Protein AF-A0A959YAR5-F1 (afdb_monomer)

Nearest PDB structures (foldseek):
  5wg6-assembly2_C  TM=8.726E-01  e=9.203E-03  Homo sapiens
  6ine-assembly1_A  TM=8.268E-01  e=7.106E-03  Homo sapiens
  4w2r-assembly1_A  TM=7.947E-01  e=5.854E-03  Anolis carolinensis
  4w2r-assembly2_B  TM=7.932E-01  e=7.581E-03  Anolis carolinensis
  4mi5-assembly1_A  TM=6.297E-01  e=9.203E-03  Homo sapiens

Radius of gyration: 14.72 Å; Cα contacts (8 Å, |Δi|>4): 103; chains: 1; bounding box: 35×26×35 Å

Secondary structure (DSSP, 8-state):
----EEEEE-SSSSEEEEESS---TT--------EEEEHHHHHHHHTT-TTS--TTEEE-SSSEEEETTTT--TT-

Sequence (76 aa):
MARLISARRSGIHGKGVFALQDIPKGTTLCEYIGKQLTHAEADAKYAGNVGTGHTFLFTLNDDYIIDANQGGGVAR

Foldseek 3Di:
DDQQKAWDQDPVDGIDIDGPDDDDPPDDHDDFAADKDFPVRCCVVCPPPPVPPQVRWADPDNGIIGRLVHVGDRHD

Mean predicted aligned error: 4.65 Å

Solvent-accessible surface area (backbone atoms only — not comparable to full-atom values): 4906 Å² total; per-residue (Å²): 131,84,78,57,62,47,68,43,80,37,96,84,60,70,67,40,72,40,74,73,61,93,76,66,89,90,66,85,86,77,71,90,43,35,41,80,35,39,58,68,57,48,44,74,73,49,67,87,47,77,88,58,69,77,84,40,63,42,79,74,54,99,61,33,28,32,31,25,84,46,78,36,47,70,80,96

Structure (mmCIF, N/CA/C/O backbone):
data_AF-A0A959YAR5-F1
#
_entry.id   AF-A0A959YAR5-F1
#
loop_
_atom_site.group_PDB
_atom_site.id
_atom_site.type_symbol
_atom_site.label_atom_id
_atom_site.label_alt_id
_atom_site.label_comp_id
_atom_site.label_asym_id
_atom_site.label_entity_id
_atom_site.label_seq_id
_atom_site.pdbx_PDB_ins_code
_atom_site.Cartn_x
_atom_site.Cartn_y
_atom_site.Cartn_z
_atom_site.occupancy
_atom_site.B_iso_or_equiv
_atom_site.auth_seq_id
_atom_site.auth_comp_id
_atom_site.auth_asym_id
_atom_site.auth_atom_id
_atom_site.pdbx_PDB_model_num
ATOM 1 N N . MET A 1 1 ? -11.055 15.747 10.641 1.00 54.69 1 MET A N 1
ATOM 2 C CA . MET A 1 1 ? -11.614 14.385 10.801 1.00 54.69 1 MET A CA 1
ATOM 3 C C . MET A 1 1 ? -10.848 13.663 11.895 1.00 54.69 1 MET A C 1
ATOM 5 O O . MET A 1 1 ? -9.633 13.816 11.954 1.00 54.69 1 MET A O 1
ATOM 9 N N . ALA A 1 2 ? -11.534 12.926 12.771 1.00 63.88 2 ALA A N 1
ATOM 10 C CA . ALA A 1 2 ? -10.867 12.090 13.766 1.00 63.88 2 ALA A CA 1
ATOM 11 C C . ALA A 1 2 ? -10.069 10.979 13.066 1.00 63.88 2 ALA A C 1
ATOM 13 O O . ALA A 1 2 ? -10.519 10.408 12.073 1.00 63.88 2 ALA A O 1
ATOM 14 N N . ARG A 1 3 ? -8.873 10.680 13.572 1.00 84.75 3 ARG A N 1
ATOM 15 C CA . ARG A 1 3 ? -8.029 9.616 13.026 1.00 84.75 3 ARG A CA 1
ATOM 16 C C . ARG A 1 3 ? -8.625 8.258 13.418 1.00 84.75 3 ARG A C 1
ATOM 18 O O . ARG A 1 3 ? -8.656 7.939 14.599 1.00 84.75 3 ARG A O 1
ATOM 25 N N . LEU A 1 4 ? -9.092 7.470 12.445 1.00 95.12 4 LEU A N 1
ATOM 26 C CA . LEU A 1 4 ? -9.713 6.154 12.691 1.00 95.12 4 LEU A CA 1
ATOM 27 C C . LEU A 1 4 ? -8.687 5.032 12.899 1.00 95.12 4 LEU A C 1
ATOM 29 O O . LEU A 1 4 ? -8.954 4.067 13.611 1.00 95.12 4 LEU A O 1
ATOM 33 N N . ILE A 1 5 ? -7.513 5.167 12.276 1.00 96.25 5 ILE A N 1
ATOM 34 C CA . ILE A 1 5 ? -6.473 4.136 12.239 1.00 96.25 5 ILE A CA 1
ATOM 35 C C . ILE A 1 5 ? -5.077 4.710 12.500 1.00 96.25 5 ILE A C 1
ATOM 37 O O . ILE A 1 5 ? -4.783 5.870 12.191 1.00 96.25 5 ILE A O 1
ATOM 41 N N . SER A 1 6 ? -4.177 3.891 13.042 1.00 95.94 6 SER A N 1
ATOM 42 C CA . SER A 1 6 ? -2.777 4.266 13.257 1.00 95.94 6 SER A CA 1
ATOM 43 C C . SER A 1 6 ? -1.815 3.112 13.005 1.00 95.94 6 SER A C 1
ATOM 45 O O . SER A 1 6 ? -2.094 1.974 13.376 1.00 95.94 6 SER A O 1
ATOM 47 N N . ALA A 1 7 ? -0.658 3.426 12.421 1.00 95.06 7 ALA A N 1
ATOM 48 C CA . ALA A 1 7 ? 0.432 2.477 12.250 1.00 95.06 7 ALA A CA 1
ATOM 49 C C . ALA A 1 7 ? 1.252 2.370 13.544 1.00 95.06 7 ALA A C 1
ATOM 51 O O . ALA A 1 7 ? 1.712 3.377 14.090 1.00 95.06 7 ALA A O 1
ATOM 52 N N . ARG A 1 8 ? 1.450 1.146 14.035 1.00 95.69 8 ARG A N 1
ATOM 53 C CA . ARG A 1 8 ? 2.230 0.827 15.243 1.00 95.69 8 ARG A CA 1
ATOM 54 C C . ARG A 1 8 ? 3.083 -0.419 14.995 1.00 95.69 8 ARG A C 1
ATOM 56 O O . ARG A 1 8 ? 2.931 -1.078 13.970 1.00 95.69 8 ARG A O 1
ATOM 63 N N . ARG A 1 9 ? 4.005 -0.745 15.908 1.00 96.31 9 ARG A N 1
ATOM 64 C CA . ARG A 1 9 ? 4.761 -2.007 15.835 1.00 96.31 9 ARG A CA 1
ATOM 65 C C . ARG A 1 9 ? 3.784 -3.180 15.969 1.00 96.31 9 ARG A C 1
ATOM 67 O O . ARG A 1 9 ? 2.988 -3.204 16.903 1.00 96.31 9 ARG A O 1
ATOM 74 N N . SER A 1 10 ? 3.846 -4.115 15.028 1.00 94.69 10 SER A N 1
ATOM 75 C CA . SER A 1 10 ? 3.047 -5.338 15.057 1.00 94.69 10 SER A CA 1
ATOM 76 C C . SER A 1 10 ? 3.722 -6.385 15.940 1.00 94.69 10 SER A C 1
ATOM 78 O O . SER A 1 10 ? 4.951 -6.476 15.968 1.00 94.69 10 SER A O 1
ATOM 80 N N . GLY A 1 11 ? 2.919 -7.185 16.644 1.00 96.12 11 GLY A N 1
ATOM 81 C CA . GLY A 1 11 ? 3.398 -8.365 17.371 1.00 96.12 11 GLY A CA 1
ATOM 82 C C . GLY A 1 11 ? 3.743 -9.548 16.45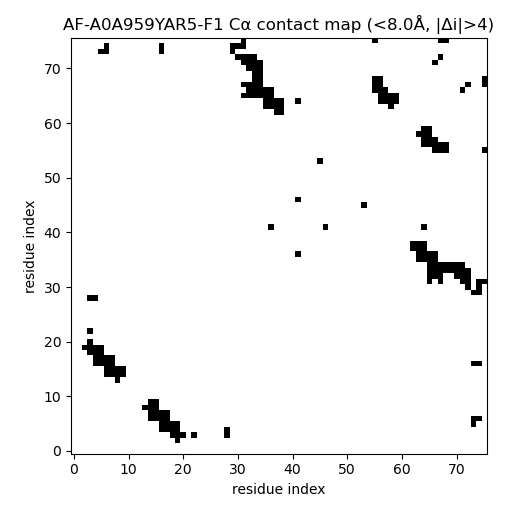9 1.00 96.12 11 GLY A C 1
ATOM 83 O O . GLY A 1 11 ? 4.360 -10.497 16.923 1.00 96.12 11 GLY A O 1
ATOM 84 N N . ILE A 1 12 ? 3.361 -9.487 15.177 1.00 94.12 12 ILE A N 1
ATOM 85 C CA . ILE A 1 12 ? 3.622 -10.539 14.186 1.00 94.12 12 ILE A CA 1
ATOM 86 C C . ILE A 1 12 ? 4.935 -10.245 13.452 1.00 94.12 12 ILE A C 1
ATOM 88 O O . ILE A 1 12 ? 5.888 -11.010 13.545 1.00 94.12 12 ILE A O 1
ATOM 92 N N . HIS A 1 13 ? 5.001 -9.118 12.734 1.00 89.81 13 HIS A N 1
ATOM 93 C CA . HIS A 1 13 ? 6.186 -8.712 11.979 1.00 89.81 13 HIS A CA 1
ATOM 94 C C . HIS A 1 13 ? 6.147 -7.210 11.659 1.00 89.81 13 HIS A C 1
ATOM 96 O O . HIS A 1 13 ? 5.129 -6.698 11.199 1.00 89.81 13 HIS A O 1
ATOM 102 N N . GLY A 1 14 ? 7.251 -6.489 11.881 1.00 91.12 14 GLY A N 1
ATOM 103 C CA . GLY A 1 14 ? 7.391 -5.086 11.471 1.00 91.12 14 GLY A CA 1
ATOM 104 C C . GLY A 1 14 ? 6.332 -4.128 12.044 1.00 91.12 14 GLY A C 1
ATOM 105 O O . GLY A 1 14 ? 6.149 -4.029 13.262 1.00 91.12 14 GLY A O 1
ATOM 106 N N . LYS A 1 15 ? 5.675 -3.363 11.164 1.00 92.44 15 LYS A N 1
ATOM 107 C CA . LYS A 1 15 ? 4.580 -2.436 11.497 1.00 92.44 15 LYS A CA 1
ATOM 108 C C . LYS A 1 15 ? 3.248 -2.991 10.994 1.00 92.44 15 LYS A C 1
ATOM 110 O O . LYS A 1 15 ? 3.215 -3.716 10.012 1.00 92.44 15 LYS A O 1
ATOM 115 N N . GLY A 1 16 ? 2.168 -2.633 11.679 1.00 94.69 16 GLY A N 1
ATOM 116 C CA . GLY A 1 16 ? 0.798 -2.933 11.274 1.00 94.69 16 GLY A CA 1
ATOM 117 C C . GLY A 1 16 ? -0.133 -1.760 11.563 1.00 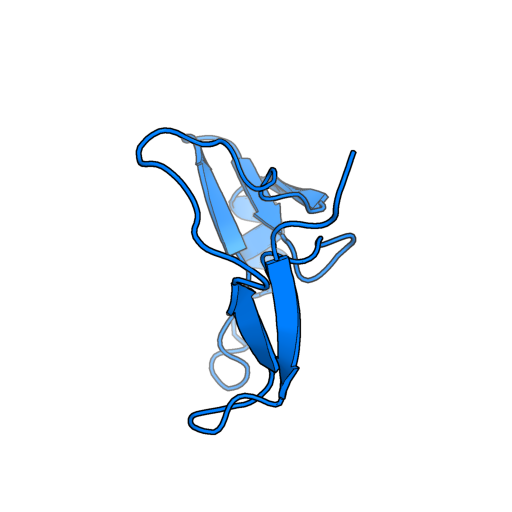94.69 16 GLY A C 1
ATOM 118 O O . GLY A 1 16 ? 0.222 -0.841 12.310 1.00 94.69 16 GLY A O 1
ATOM 119 N N . VAL A 1 17 ? -1.323 -1.799 10.970 1.00 95.75 17 VAL A N 1
ATOM 120 C CA . VAL A 1 17 ? -2.361 -0.774 11.121 1.00 95.75 17 VAL A CA 1
ATOM 121 C C . VAL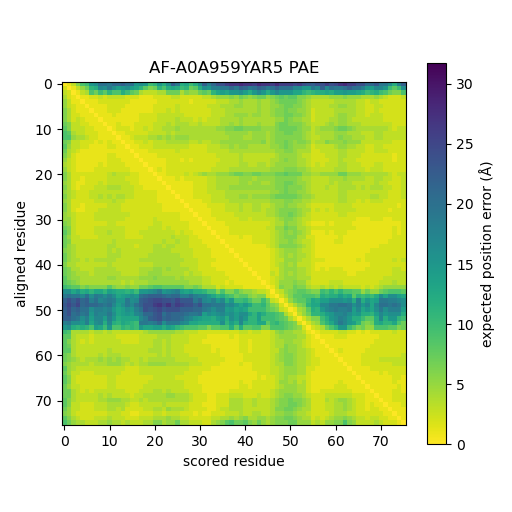 A 1 17 ? -3.405 -1.240 12.128 1.00 95.75 17 VAL A C 1
ATOM 123 O O . VAL A 1 17 ? -3.901 -2.359 12.049 1.00 95.75 17 VAL A O 1
ATOM 126 N N . PHE A 1 18 ? -3.741 -0.367 13.074 1.00 96.25 18 PHE A N 1
ATOM 127 C CA . PHE A 1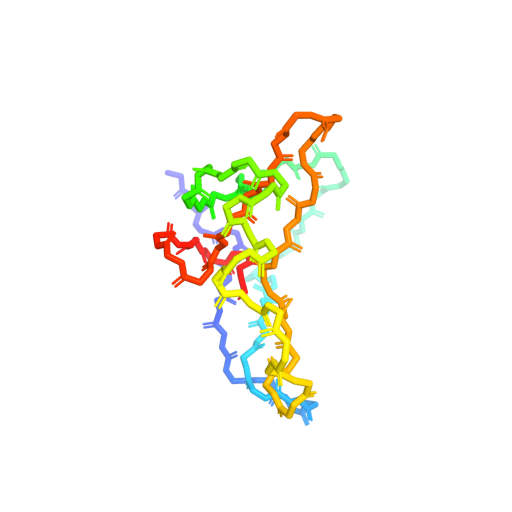 18 ? -4.666 -0.649 14.167 1.00 96.25 18 PHE A CA 1
ATOM 128 C C . PHE A 1 18 ? -5.831 0.334 14.140 1.00 96.25 18 PHE A C 1
ATOM 130 O O . PHE A 1 18 ? -5.613 1.539 13.977 1.00 96.25 18 PHE A O 1
ATOM 137 N N . ALA A 1 19 ? -7.045 -0.171 14.354 1.00 96.62 19 ALA A N 1
ATOM 138 C CA . ALA A 1 19 ? -8.206 0.661 14.641 1.00 96.62 19 ALA A CA 1
ATOM 139 C C . ALA A 1 19 ? -8.024 1.369 15.993 1.00 96.62 19 ALA A C 1
ATOM 141 O O . ALA A 1 19 ? -7.499 0.792 16.946 1.00 96.62 19 ALA A O 1
ATOM 142 N N . LEU A 1 20 ? -8.421 2.639 16.064 1.00 96.25 20 LEU A N 1
ATOM 143 C CA . LEU A 1 20 ? -8.378 3.438 17.295 1.00 96.25 20 LEU A CA 1
ATOM 144 C C . LEU A 1 20 ? -9.729 3.494 18.018 1.00 96.25 20 LEU A C 1
ATOM 146 O O . LEU A 1 20 ? -9.789 3.955 19.153 1.00 96.25 20 LEU A O 1
ATOM 150 N N . GLN A 1 21 ? -10.788 3.048 17.351 1.00 95.56 21 GLN A N 1
ATOM 151 C CA . GLN A 1 21 ? -12.166 2.996 17.828 1.00 95.56 21 GLN A CA 1
ATOM 152 C C . GLN A 1 21 ? -12.948 1.992 16.976 1.00 95.56 21 GLN A C 1
ATOM 154 O O . GLN A 1 21 ? -12.415 1.492 15.981 1.00 95.56 21 GLN A O 1
ATOM 159 N N . ASP A 1 22 ? -14.204 1.736 17.331 1.00 96.44 22 ASP A N 1
ATOM 160 C CA . ASP A 1 22 ? -15.098 0.933 16.500 1.00 96.44 22 ASP A CA 1
ATOM 161 C C . ASP A 1 22 ? -15.354 1.626 15.155 1.00 96.44 22 ASP A C 1
ATOM 163 O O . ASP A 1 22 ? -15.625 2.827 15.083 1.00 96.44 22 ASP A O 1
ATOM 167 N N . ILE A 1 23 ? -15.243 0.861 14.069 1.00 96.19 23 ILE A N 1
ATOM 168 C CA . ILE A 1 23 ? -15.365 1.355 12.695 1.00 96.19 23 ILE A CA 1
ATOM 169 C C . ILE A 1 23 ? -16.590 0.687 12.060 1.00 96.19 23 ILE A C 1
ATOM 171 O O . ILE A 1 23 ? -16.576 -0.530 11.853 1.00 96.19 23 ILE A O 1
ATOM 175 N N . PRO A 1 24 ? -17.643 1.447 11.709 1.00 96.88 24 PRO A N 1
ATOM 176 C CA . PRO A 1 24 ? -18.802 0.899 11.016 1.00 96.88 24 PRO A CA 1
ATOM 177 C C . PRO A 1 24 ? -18.437 0.277 9.663 1.00 96.88 24 PRO A C 1
ATOM 179 O O . PRO A 1 24 ? -17.569 0.776 8.937 1.00 96.88 24 PRO A O 1
ATOM 182 N N . LYS A 1 25 ? -19.157 -0.781 9.277 1.00 97.50 25 LYS A N 1
ATOM 183 C CA . LYS A 1 25 ? -19.031 -1.399 7.950 1.00 97.50 25 LYS A CA 1
ATOM 184 C C . LYS A 1 25 ? -19.293 -0.365 6.849 1.00 97.50 25 LYS A C 1
ATOM 186 O O . LYS A 1 25 ? -20.261 0.383 6.919 1.00 97.50 25 LYS A O 1
ATOM 191 N N . GLY A 1 26 ? -18.455 -0.378 5.811 1.00 96.69 26 GLY A N 1
ATOM 192 C CA . GLY A 1 26 ? -18.555 0.547 4.677 1.00 96.69 26 GLY A CA 1
ATOM 193 C C . GLY A 1 26 ? -17.832 1.880 4.887 1.00 96.69 26 GLY A C 1
ATOM 194 O O . GLY A 1 26 ? -17.840 2.711 3.986 1.00 96.69 26 GLY A O 1
ATOM 195 N N . THR A 1 27 ? -17.183 2.089 6.039 1.00 96.44 27 THR A N 1
ATOM 196 C CA . THR A 1 27 ? -16.375 3.293 6.272 1.00 96.44 27 THR A CA 1
ATOM 197 C C . THR A 1 27 ? -15.099 3.258 5.431 1.00 96.44 27 THR A C 1
ATOM 199 O O . THR A 1 27 ? -14.270 2.362 5.593 1.00 96.44 27 THR A O 1
ATOM 202 N N . THR A 1 28 ? -14.898 4.266 4.583 1.00 95.12 28 THR A N 1
ATOM 203 C CA . THR A 1 28 ? -13.621 4.483 3.888 1.00 95.12 28 THR A CA 1
ATOM 204 C C . THR A 1 28 ? -12.555 4.941 4.884 1.00 95.12 28 THR A C 1
ATOM 206 O O . THR A 1 28 ? -12.726 5.958 5.554 1.00 95.12 28 THR A O 1
ATOM 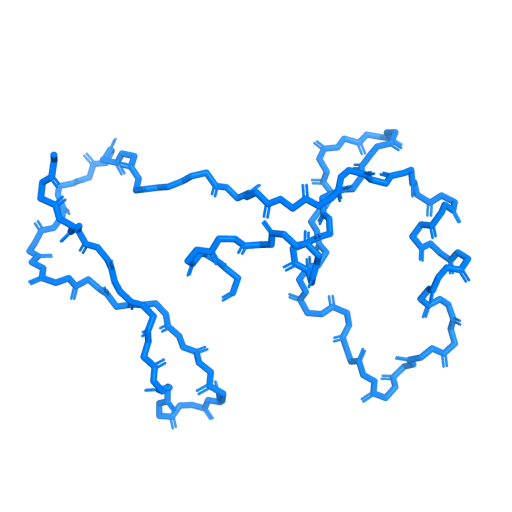209 N N . LEU A 1 29 ? -11.448 4.199 4.986 1.00 94.19 29 LEU A N 1
ATOM 210 C CA . LEU A 1 29 ? -10.387 4.473 5.965 1.00 94.19 29 LEU A CA 1
ATOM 211 C C . LEU A 1 29 ? -9.297 5.392 5.424 1.00 94.19 29 LEU A C 1
ATOM 213 O O . LEU A 1 29 ? -8.945 6.392 6.047 1.00 94.19 29 LEU A O 1
ATOM 217 N N . CYS A 1 30 ? -8.735 5.015 4.284 1.00 93.94 30 CYS A N 1
ATOM 218 C CA . CYS A 1 30 ? -7.650 5.715 3.622 1.00 93.94 30 CYS A CA 1
ATOM 219 C C . CYS A 1 30 ? -7.509 5.200 2.193 1.00 93.94 30 CYS A C 1
ATOM 221 O O . CYS A 1 30 ? -7.956 4.099 1.872 1.00 93.94 30 CYS A O 1
ATOM 223 N N . GLU A 1 31 ? -6.831 5.982 1.367 1.00 94.62 31 GLU A N 1
ATOM 224 C CA . GLU A 1 31 ? -6.390 5.565 0.044 1.00 94.62 31 GLU A CA 1
ATOM 225 C C . GLU A 1 31 ? -5.028 4.862 0.131 1.00 94.62 31 GLU A C 1
ATOM 227 O O . GLU A 1 31 ? -4.167 5.238 0.938 1.00 94.62 31 GLU A O 1
ATOM 232 N N . TYR A 1 32 ? -4.828 3.836 -0.699 1.00 95.12 32 TYR A N 1
ATOM 233 C CA . TYR A 1 32 ? -3.519 3.216 -0.871 1.00 95.12 32 TYR A CA 1
ATOM 234 C C . TYR A 1 32 ? -2.691 4.062 -1.838 1.00 95.12 32 TYR A C 1
ATOM 236 O O . TYR A 1 32 ? -2.769 3.909 -3.052 1.00 95.12 32 TYR A O 1
ATOM 244 N N . ILE A 1 33 ? -1.935 4.998 -1.276 1.00 96.38 33 ILE A N 1
ATOM 245 C CA . ILE A 1 33 ? -1.115 5.935 -2.044 1.00 96.38 33 ILE A CA 1
ATOM 246 C C . ILE A 1 33 ? 0.324 5.442 -2.176 1.00 96.38 33 ILE A C 1
ATOM 248 O O . ILE A 1 33 ? 0.834 4.717 -1.320 1.00 96.38 33 ILE A O 1
ATOM 252 N N . GLY A 1 34 ? 0.993 5.896 -3.228 1.00 96.62 34 GLY A N 1
ATOM 253 C CA . GLY A 1 34 ? 2.390 5.613 -3.518 1.00 96.62 34 GLY A CA 1
ATOM 254 C C . GLY A 1 34 ? 2.774 6.183 -4.878 1.00 96.62 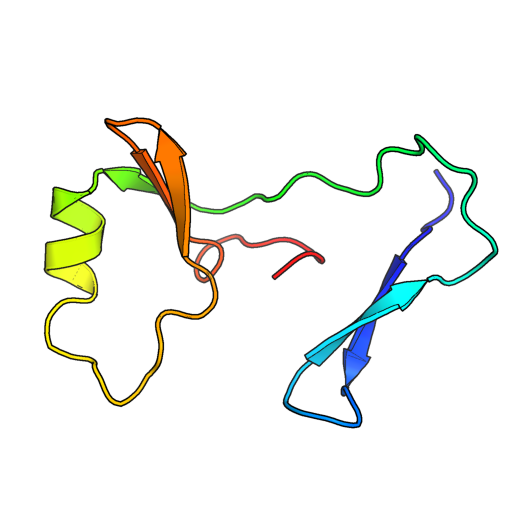34 GLY A C 1
ATOM 255 O O . GLY A 1 34 ? 1.963 6.831 -5.544 1.00 96.62 34 GLY A O 1
ATOM 256 N N . LYS A 1 35 ? 4.010 5.944 -5.311 1.00 97.06 35 LYS A N 1
ATOM 257 C CA . LYS A 1 35 ? 4.443 6.333 -6.655 1.00 97.06 35 LYS A CA 1
ATOM 258 C C . LYS A 1 35 ? 3.798 5.409 -7.688 1.00 97.06 35 LYS A C 1
ATOM 260 O O . LYS A 1 35 ? 3.949 4.198 -7.590 1.00 97.06 35 LYS A O 1
ATOM 265 N N . GLN A 1 36 ? 3.142 5.971 -8.697 1.00 97.62 36 GLN A N 1
ATOM 266 C CA . GLN A 1 36 ? 2.678 5.198 -9.846 1.00 97.62 36 GLN A CA 1
ATOM 267 C C . GLN A 1 36 ? 3.867 4.828 -10.742 1.00 97.62 36 GLN A C 1
ATOM 269 O O . GLN A 1 36 ? 4.684 5.687 -11.080 1.00 97.62 36 GLN A O 1
ATOM 274 N N . LEU A 1 37 ? 3.962 3.553 -11.097 1.00 96.75 37 LEU A N 1
ATOM 275 C CA . LEU A 1 37 ? 4.950 2.976 -12.004 1.00 96.75 37 LEU A CA 1
ATOM 276 C C . LEU A 1 37 ? 4.221 2.156 -13.063 1.00 96.75 37 LEU A C 1
ATOM 278 O O . LEU A 1 37 ? 3.156 1.609 -12.791 1.00 96.75 37 LEU A O 1
ATOM 282 N N . THR A 1 38 ? 4.800 2.024 -14.245 1.00 97.62 38 THR A N 1
ATOM 283 C CA . THR A 1 38 ? 4.427 0.959 -15.180 1.00 97.62 38 THR A CA 1
ATOM 284 C C . THR A 1 38 ? 4.951 -0.394 -14.697 1.00 97.62 38 THR A C 1
ATOM 286 O O . THR A 1 38 ? 5.886 -0.455 -13.890 1.00 97.62 38 THR A O 1
ATOM 289 N N . HIS A 1 39 ? 4.396 -1.493 -15.215 1.00 95.25 39 HIS A N 1
ATOM 290 C CA . HIS A 1 39 ? 4.909 -2.842 -14.925 1.00 95.25 39 HIS A CA 1
ATOM 291 C C . HIS A 1 39 ? 6.394 -2.982 -15.277 1.00 95.25 39 HIS A C 1
ATOM 293 O O . HIS A 1 39 ? 7.178 -3.434 -14.450 1.00 95.25 39 HIS A O 1
ATOM 299 N N . ALA A 1 40 ? 6.812 -2.476 -16.442 1.00 94.94 40 ALA A N 1
ATOM 300 C CA . ALA A 1 40 ? 8.211 -2.521 -16.868 1.00 94.94 40 ALA A CA 1
ATOM 301 C C . ALA A 1 40 ? 9.150 -1.721 -15.946 1.00 94.94 40 ALA A C 1
ATOM 303 O O . ALA A 1 40 ? 10.269 -2.155 -15.678 1.00 94.94 40 ALA A O 1
ATOM 304 N N . GLU A 1 41 ? 8.714 -0.564 -15.436 1.00 95.12 41 GLU A N 1
ATOM 305 C CA . GLU A 1 41 ? 9.494 0.213 -14.464 1.00 95.12 41 GLU A CA 1
ATOM 306 C C . GLU A 1 41 ? 9.597 -0.495 -13.111 1.00 95.12 41 GLU A C 1
ATOM 308 O O . GLU A 1 41 ? 10.657 -0.460 -12.481 1.00 95.12 41 GLU A O 1
ATOM 313 N N . ALA A 1 42 ? 8.512 -1.128 -12.655 1.00 92.31 42 ALA A N 1
ATOM 314 C CA . ALA A 1 42 ? 8.526 -1.923 -11.436 1.00 92.31 42 ALA A CA 1
ATOM 315 C C . ALA A 1 42 ? 9.475 -3.119 -11.589 1.00 92.31 42 ALA A C 1
ATOM 317 O O . ALA A 1 42 ? 10.369 -3.283 -10.760 1.00 92.31 42 ALA A O 1
ATOM 318 N N . ASP A 1 43 ? 9.362 -3.877 -12.678 1.00 90.56 43 ASP A N 1
ATOM 319 C CA . ASP A 1 43 ? 10.242 -5.004 -12.981 1.00 90.56 43 ASP A CA 1
ATOM 320 C C . ASP A 1 43 ? 11.699 -4.561 -13.074 1.00 90.56 43 ASP A C 1
ATOM 322 O O . ASP A 1 43 ? 12.548 -5.111 -12.386 1.00 90.56 43 ASP A O 1
ATOM 326 N N . ALA A 1 44 ? 12.018 -3.511 -13.833 1.00 91.56 44 ALA A N 1
ATOM 327 C CA . ALA A 1 44 ? 13.392 -3.018 -13.937 1.00 91.56 44 ALA A CA 1
ATOM 328 C C . ALA A 1 44 ? 13.979 -2.603 -12.577 1.00 91.56 44 ALA A C 1
ATOM 330 O O . ALA A 1 44 ? 15.177 -2.755 -12.336 1.00 91.56 44 ALA A O 1
ATOM 331 N N . LYS A 1 45 ? 13.143 -2.075 -11.678 1.00 89.31 45 LYS A N 1
ATOM 332 C CA . LYS A 1 45 ? 13.566 -1.619 -10.353 1.00 89.31 45 LYS A CA 1
ATOM 333 C C . LYS A 1 45 ? 13.729 -2.758 -9.345 1.00 89.31 45 LYS A C 1
ATOM 335 O O . LYS A 1 45 ? 14.538 -2.644 -8.423 1.00 89.31 45 LYS A O 1
ATOM 340 N N . TYR A 1 46 ? 12.931 -3.811 -9.475 1.00 86.62 46 TYR A N 1
ATOM 341 C CA . TYR A 1 46 ? 12.741 -4.812 -8.430 1.00 86.62 46 TYR A CA 1
ATOM 342 C C . TYR A 1 46 ? 13.146 -6.234 -8.848 1.00 86.62 46 TYR A C 1
ATOM 344 O O . TYR A 1 46 ? 13.449 -7.055 -7.979 1.00 86.62 46 TYR A O 1
ATOM 352 N N . ALA A 1 47 ? 13.260 -6.520 -10.146 1.00 77.88 47 ALA A N 1
ATOM 353 C CA . ALA A 1 47 ? 13.699 -7.812 -10.656 1.00 77.88 47 ALA A CA 1
ATOM 354 C C . ALA A 1 47 ? 15.073 -8.196 -10.084 1.00 77.88 47 ALA A C 1
ATOM 356 O O . ALA A 1 47 ? 16.041 -7.440 -10.141 1.00 77.88 47 ALA A O 1
ATOM 357 N N . GLY A 1 48 ? 15.145 -9.400 -9.513 1.00 69.88 48 GLY A N 1
ATOM 358 C CA . GLY A 1 48 ? 16.360 -9.966 -8.922 1.00 69.88 48 GLY A CA 1
ATOM 359 C C . GLY A 1 48 ? 16.510 -9.754 -7.413 1.00 69.88 48 GLY A C 1
ATOM 360 O O . GLY A 1 48 ? 17.337 -10.425 -6.799 1.00 69.88 48 GLY A O 1
ATOM 361 N N . ASN A 1 49 ? 15.686 -8.915 -6.776 1.00 63.38 49 ASN A N 1
ATOM 362 C CA . ASN A 1 49 ? 15.770 -8.667 -5.333 1.00 63.38 49 ASN A CA 1
ATOM 363 C C . ASN A 1 49 ? 14.835 -9.584 -4.520 1.00 63.38 49 ASN A C 1
ATOM 365 O O . ASN A 1 49 ? 14.041 -9.143 -3.692 1.00 63.38 49 ASN A O 1
ATOM 369 N N . VAL A 1 50 ? 14.950 -10.896 -4.75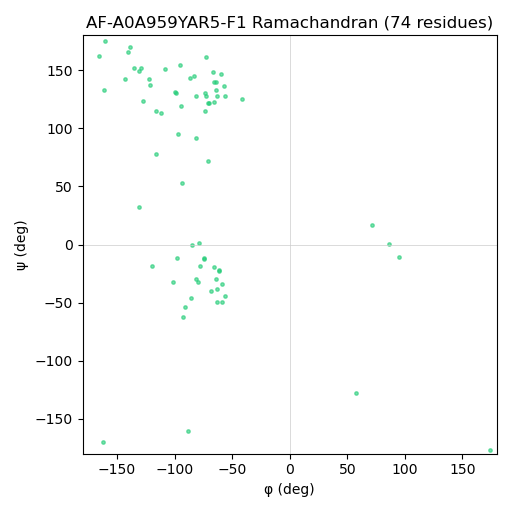1 1.00 57.38 50 VAL A N 1
ATOM 370 C CA . VAL A 1 50 ? 14.095 -11.937 -4.139 1.00 57.38 50 VAL A CA 1
ATOM 371 C C . VAL A 1 50 ? 14.223 -11.972 -2.605 1.00 57.38 50 VAL A C 1
ATOM 373 O O . VAL A 1 50 ? 13.314 -12.417 -1.910 1.00 57.38 50 VAL A O 1
ATOM 376 N N . GLY A 1 51 ? 15.338 -11.468 -2.060 1.00 57.19 51 GLY A N 1
ATOM 377 C CA . GLY A 1 51 ? 15.598 -11.409 -0.617 1.00 57.19 51 GLY A CA 1
ATOM 378 C C . GLY A 1 51 ? 14.874 -10.278 0.122 1.00 57.19 51 GLY A C 1
ATOM 379 O O . GLY A 1 51 ? 14.711 -10.351 1.338 1.00 57.19 51 GLY A O 1
ATOM 380 N N . THR A 1 52 ? 14.407 -9.249 -0.589 1.00 56.84 52 THR A N 1
ATOM 381 C CA . THR A 1 52 ? 13.645 -8.131 -0.022 1.00 56.84 52 THR A CA 1
ATOM 382 C C . THR A 1 52 ? 12.256 -8.155 -0.638 1.00 56.84 52 THR A C 1
ATOM 384 O O . THR A 1 52 ? 11.997 -7.418 -1.585 1.00 56.84 52 THR A O 1
ATOM 387 N N . GLY A 1 53 ? 11.380 -9.048 -0.168 1.00 58.97 53 GLY A N 1
ATOM 388 C CA . GLY A 1 53 ? 10.023 -9.167 -0.708 1.00 58.97 53 GLY A CA 1
ATOM 389 C C . GLY A 1 53 ? 9.415 -7.786 -0.976 1.00 58.97 53 GLY A C 1
ATOM 390 O O . GLY A 1 53 ? 9.436 -6.918 -0.097 1.00 58.97 53 GLY A O 1
ATOM 391 N N . HIS A 1 54 ? 8.955 -7.550 -2.207 1.00 64.75 54 HIS A N 1
ATOM 392 C CA . HIS A 1 54 ? 8.406 -6.267 -2.651 1.00 64.75 54 HIS A CA 1
ATOM 393 C C . HIS A 1 54 ? 7.046 -6.028 -1.989 1.00 64.75 54 HIS A C 1
ATOM 395 O O . HIS A 1 54 ? 5.993 -6.154 -2.600 1.00 64.75 54 HIS A O 1
ATOM 401 N N . THR A 1 55 ? 7.076 -5.738 -0.691 1.00 70.88 55 THR A N 1
ATOM 402 C CA . THR A 1 55 ? 5.939 -5.933 0.223 1.00 70.88 55 THR A CA 1
ATOM 403 C C . THR A 1 55 ? 4.840 -4.881 0.025 1.00 70.88 55 THR A C 1
ATOM 405 O O . THR A 1 55 ? 3.728 -5.055 0.509 1.00 70.88 55 THR A O 1
ATOM 408 N N . PHE A 1 56 ? 5.126 -3.803 -0.713 1.00 90.44 56 PHE A N 1
ATOM 409 C CA . PHE A 1 56 ? 4.241 -2.641 -0.856 1.00 90.44 56 PHE A CA 1
ATOM 410 C C . PHE A 1 56 ? 4.023 -2.217 -2.316 1.00 90.44 56 PHE A C 1
ATOM 412 O O . PHE A 1 56 ? 3.897 -1.027 -2.606 1.00 90.44 56 PHE A O 1
ATOM 419 N N . LEU A 1 57 ? 4.039 -3.183 -3.239 1.00 93.00 57 LEU A N 1
ATOM 420 C CA . LEU A 1 57 ? 3.607 -2.981 -4.622 1.00 93.00 57 LEU A CA 1
ATOM 421 C C . LEU A 1 57 ? 2.175 -3.490 -4.778 1.00 93.00 57 LEU A C 1
ATOM 423 O O . LEU A 1 57 ? 1.880 -4.621 -4.396 1.00 93.00 57 LEU A O 1
ATOM 427 N N . PHE A 1 58 ? 1.304 -2.671 -5.358 1.00 94.50 58 PHE A N 1
ATOM 428 C CA . PHE A 1 58 ? -0.075 -3.047 -5.656 1.00 94.50 58 PHE A CA 1
ATOM 429 C C . PHE A 1 58 ? -0.383 -2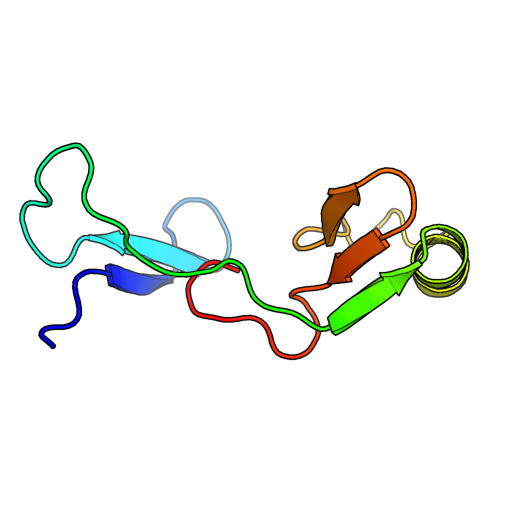.774 -7.123 1.00 94.50 58 PHE A C 1
ATOM 431 O O . PHE A 1 58 ? -0.239 -1.642 -7.581 1.00 94.50 58 PHE A O 1
ATOM 438 N N . THR A 1 59 ? -0.823 -3.787 -7.867 1.00 95.75 59 THR A N 1
ATOM 439 C CA . THR A 1 59 ? -1.299 -3.590 -9.241 1.00 95.75 59 THR A CA 1
ATOM 440 C C . THR A 1 59 ? -2.571 -2.751 -9.220 1.00 95.75 59 THR A C 1
ATOM 442 O O . THR A 1 59 ? -3.546 -3.116 -8.564 1.00 95.75 59 THR A O 1
ATOM 445 N N . LEU A 1 60 ? -2.547 -1.619 -9.924 1.00 96.81 60 LEU A N 1
ATOM 446 C CA . LEU A 1 60 ? -3.707 -0.749 -10.094 1.00 96.81 60 LEU A CA 1
ATOM 447 C C . LEU A 1 60 ? -4.557 -1.222 -11.275 1.00 96.81 60 LEU A C 1
ATOM 449 O O . LEU A 1 60 ? -5.778 -1.301 -11.165 1.00 96.81 60 LEU A O 1
ATOM 453 N N . ASN A 1 61 ? -3.903 -1.517 -12.399 1.00 97.50 61 ASN A N 1
ATOM 454 C CA . ASN A 1 61 ? -4.513 -2.004 -13.634 1.00 97.50 61 ASN A CA 1
ATOM 455 C C . ASN A 1 61 ? -3.444 -2.637 -14.551 1.00 97.50 61 ASN A C 1
ATOM 457 O O . ASN A 1 61 ? -2.301 -2.849 -14.136 1.00 97.50 61 ASN A O 1
ATOM 461 N N . ASP A 1 62 ? -3.822 -2.933 -15.794 1.00 97.88 62 ASP A N 1
ATOM 462 C CA . ASP A 1 62 ? -2.958 -3.575 -16.795 1.00 97.88 62 ASP A CA 1
ATOM 463 C C . ASP A 1 62 ? -1.711 -2.751 -17.146 1.00 97.88 62 ASP A C 1
ATOM 465 O O . ASP A 1 62 ? -0.702 -3.311 -17.565 1.00 97.88 62 ASP A O 1
ATOM 469 N N . ASP A 1 63 ? -1.744 -1.439 -16.911 1.00 97.75 63 ASP A N 1
ATOM 470 C CA . ASP A 1 63 ? -0.652 -0.531 -17.253 1.00 97.75 63 ASP A CA 1
ATOM 471 C C . ASP A 1 63 ? 0.203 -0.159 -16.037 1.00 97.75 63 ASP A C 1
ATOM 473 O O . ASP A 1 63 ? 1.410 0.061 -16.171 1.00 97.75 63 ASP A O 1
ATOM 477 N N . TYR A 1 64 ? -0.406 -0.088 -14.848 1.00 97.88 64 TYR A N 1
ATOM 478 C CA . TYR A 1 64 ? 0.180 0.585 -13.694 1.00 97.88 64 TYR A CA 1
ATOM 479 C C . TYR A 1 64 ? 0.171 -0.219 -12.390 1.00 97.88 64 TYR A C 1
ATOM 481 O O . TYR A 1 64 ? -0.750 -0.969 -12.059 1.00 97.88 64 TYR A O 1
ATOM 489 N N . ILE A 1 65 ? 1.190 0.062 -11.582 1.00 96.94 65 ILE A N 1
ATOM 490 C CA . ILE A 1 65 ? 1.405 -0.380 -10.207 1.00 96.94 65 ILE A CA 1
ATOM 491 C C . ILE A 1 65 ? 1.553 0.859 -9.316 1.00 96.94 65 ILE A C 1
ATOM 493 O O . ILE A 1 65 ? 2.192 1.841 -9.697 1.00 96.94 65 ILE A O 1
ATOM 497 N N . ILE A 1 66 ? 1.012 0.804 -8.102 1.00 97.38 66 ILE A N 1
ATOM 498 C CA . ILE A 1 66 ? 1.315 1.752 -7.028 1.00 97.38 66 ILE A CA 1
ATOM 499 C C . ILE A 1 66 ? 2.424 1.175 -6.145 1.00 97.38 66 ILE A C 1
ATOM 501 O O . ILE A 1 66 ? 2.263 0.125 -5.524 1.00 97.38 66 ILE A O 1
ATOM 505 N N . ASP A 1 67 ? 3.549 1.884 -6.073 1.00 95.56 67 ASP A N 1
ATOM 506 C CA . ASP A 1 67 ? 4.689 1.593 -5.205 1.00 95.56 67 ASP A CA 1
ATOM 507 C C . ASP A 1 67 ? 4.619 2.430 -3.921 1.00 95.56 67 ASP A C 1
ATOM 509 O O . ASP A 1 67 ? 5.095 3.569 -3.864 1.00 95.56 67 ASP A O 1
ATOM 513 N N . ALA A 1 68 ? 4.063 1.853 -2.856 1.00 95.00 68 ALA A N 1
ATOM 514 C CA . ALA A 1 68 ? 3.973 2.502 -1.549 1.00 95.00 68 ALA A CA 1
ATOM 515 C C . ALA A 1 68 ? 5.292 2.451 -0.745 1.00 95.00 68 ALA A C 1
ATOM 517 O O . ALA A 1 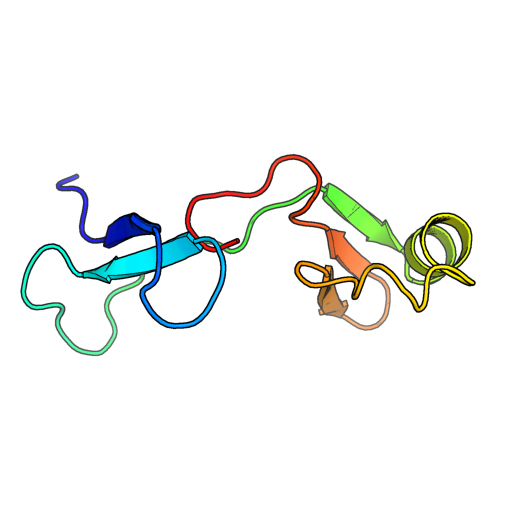68 ? 5.378 3.024 0.352 1.00 95.00 68 ALA A O 1
ATOM 518 N N . ASN A 1 69 ? 6.375 1.869 -1.287 1.00 91.88 69 ASN A N 1
ATOM 519 C CA . ASN A 1 69 ? 7.713 2.113 -0.732 1.00 91.88 69 ASN A CA 1
ATOM 520 C C . ASN A 1 69 ? 8.100 3.591 -0.884 1.00 91.88 69 ASN A C 1
ATOM 522 O O . ASN A 1 69 ? 8.817 4.128 -0.037 1.00 91.88 69 ASN A O 1
ATOM 526 N N . GLN A 1 70 ? 7.596 4.257 -1.927 1.00 91.94 70 GLN A N 1
ATOM 527 C CA . GLN A 1 70 ? 7.844 5.663 -2.225 1.00 91.94 70 GLN A CA 1
ATOM 528 C C . GLN A 1 70 ? 6.565 6.482 -2.044 1.00 91.94 70 GLN A C 1
ATOM 530 O O . GLN A 1 70 ? 5.614 6.340 -2.802 1.00 91.94 70 GLN A O 1
ATOM 535 N N . GLY A 1 71 ? 6.541 7.366 -1.045 1.00 92.00 71 GLY A N 1
ATOM 536 C CA . GLY A 1 71 ? 5.376 8.228 -0.799 1.00 92.00 71 GLY A CA 1
ATOM 537 C C . GLY A 1 71 ? 4.150 7.503 -0.229 1.00 92.00 71 GLY A C 1
ATOM 538 O O . GLY A 1 71 ? 3.053 8.048 -0.276 1.00 92.00 71 GLY A O 1
ATOM 539 N N . GLY A 1 72 ? 4.324 6.291 0.309 1.00 92.69 72 GLY A N 1
ATOM 540 C CA . GLY A 1 72 ? 3.231 5.515 0.890 1.00 92.69 72 GLY A CA 1
ATOM 541 C C . GLY A 1 72 ? 2.625 6.123 2.156 1.00 92.69 72 GLY A C 1
ATOM 542 O O . GLY A 1 72 ? 3.310 6.758 2.963 1.00 92.69 72 GLY A O 1
ATOM 543 N N . GLY A 1 73 ? 1.324 5.889 2.330 1.00 92.69 73 GLY A N 1
ATOM 544 C CA . GLY A 1 73 ? 0.539 6.359 3.469 1.00 92.69 73 GLY A CA 1
ATOM 545 C C . GLY A 1 73 ? 0.547 5.407 4.668 1.00 92.69 73 GLY A C 1
ATOM 546 O O . GLY A 1 73 ? 1.395 4.530 4.806 1.00 92.69 73 GLY A O 1
ATOM 547 N N . VAL A 1 74 ? -0.443 5.566 5.553 1.00 93.75 74 VAL A N 1
ATOM 548 C CA . VAL A 1 74 ? -0.612 4.718 6.751 1.00 93.75 74 VAL A CA 1
ATOM 549 C C . VAL A 1 74 ? -0.938 3.257 6.418 1.00 93.75 74 VAL A C 1
ATOM 551 O O . VAL A 1 74 ? -0.748 2.407 7.274 1.00 93.75 74 VAL A O 1
ATOM 554 N N . ALA A 1 75 ? -1.421 2.981 5.203 1.00 90.75 75 ALA A N 1
ATOM 555 C CA . ALA A 1 75 ? -1.827 1.654 4.738 1.00 90.75 75 ALA A CA 1
ATOM 556 C C . ALA A 1 75 ? -0.682 0.789 4.187 1.00 90.75 75 ALA A C 1
ATOM 558 O O . ALA A 1 75 ? -0.948 -0.333 3.760 1.00 90.75 75 ALA A O 1
ATOM 559 N N . ARG A 1 76 ? 0.554 1.307 4.161 1.00 89.56 76 ARG A N 1
ATOM 560 C CA . ARG A 1 76 ? 1.733 0.508 3.819 1.00 89.56 76 ARG A CA 1
ATOM 561 C C . ARG A 1 76 ? 2.180 -0.328 5.015 1.00 89.56 76 ARG A C 1
ATOM 563 O O . ARG A 1 76 ? 2.312 0.237 6.128 1.00 89.56 76 ARG A O 1
#

pLDDT: mean 90.01, std 11.6, range [54.69, 97.88]